Protein AF-A0A1F8MZX6-F1 (afdb_monomer_lite)

Foldseek 3Di:
DCVVVLVVLLVLLCVLVCPVVSCVLVVCLVVVLVVVLVVCVVVVHDPVVNVVVNVVSVVVSSVVSVVSNVDRDPPDDPDDPVVVVVVVVVVD

Sequence (92 aa):
MLLALEIGLTIGAWRRGWRGWALLPLGIGVSVGFLVGTIMAASGAPQGGILATGLILDLACIGALVGMVLKPRKAGESHYEQTGQVVASEVR

pLDDT: mean 75.19, std 12.13, range [46.16, 91.06]

Secondary structure (DSSP, 8-state):
--HHHHHHHHHHHIIIIIGGGGHHHHHHHHHHHHHHHHHHHHTT--HHHHHHHHHHHHHHHHHHHHHHHHS---S-SSSSHHHHHHHHHTT-

Structure (mmCIF, N/CA/C/O backbone):
data_AF-A0A1F8MZX6-F1
#
_entry.id   AF-A0A1F8MZX6-F1
#
loop_
_atom_site.group_PDB
_atom_site.id
_atom_site.type_symbol
_atom_site.label_atom_id
_atom_site.label_alt_id
_atom_site.label_comp_id
_atom_site.label_asym_id
_atom_site.label_entity_id
_atom_site.label_seq_id
_atom_site.pdbx_PDB_ins_code
_atom_site.Cartn_x
_atom_site.Cartn_y
_atom_site.Cartn_z
_atom_site.occupancy
_atom_site.B_iso_or_equiv
_atom_site.auth_seq_id
_atom_site.auth_comp_id
_atom_site.auth_asym_id
_atom_site.auth_atom_id
_atom_site.pdbx_PDB_model_num
ATOM 1 N N . MET A 1 1 ? 5.417 -6.400 -1.342 1.00 51.34 1 MET A N 1
ATOM 2 C CA . MET A 1 1 ? 5.818 -7.646 -0.617 1.00 51.34 1 MET A CA 1
ATOM 3 C C . MET A 1 1 ? 5.352 -7.628 0.842 1.00 51.34 1 MET A C 1
ATOM 5 O O . MET A 1 1 ? 5.466 -8.633 1.532 1.00 51.34 1 MET A O 1
ATOM 9 N N . LEU A 1 2 ? 4.743 -6.528 1.296 1.00 69.56 2 LEU A N 1
ATOM 10 C CA . LEU A 1 2 ? 4.221 -6.345 2.651 1.00 69.56 2 LEU A CA 1
ATOM 11 C C . LEU A 1 2 ? 2.691 -6.467 2.711 1.00 69.56 2 LEU A C 1
ATOM 13 O O . LEU A 1 2 ? 2.048 -5.896 3.585 1.00 69.56 2 LEU A O 1
ATOM 17 N N . LEU A 1 3 ? 2.108 -7.258 1.811 1.00 69.81 3 LEU A N 1
ATOM 18 C CA . LEU A 1 3 ? 0.657 -7.389 1.642 1.00 69.81 3 LEU A CA 1
ATOM 19 C C . LEU A 1 3 ? -0.054 -7.794 2.945 1.00 69.81 3 LEU A C 1
ATOM 21 O O . LEU A 1 3 ? -1.117 -7.279 3.270 1.00 69.81 3 LEU A O 1
ATOM 25 N N . ALA A 1 4 ? 0.562 -8.668 3.746 1.00 75.31 4 ALA A N 1
ATOM 26 C CA . ALA A 1 4 ? 0.028 -9.044 5.056 1.00 75.31 4 ALA A CA 1
ATOM 27 C C . ALA A 1 4 ? -0.027 -7.859 6.044 1.00 75.31 4 ALA A C 1
ATOM 29 O O . ALA A 1 4 ? -0.957 -7.758 6.846 1.00 75.31 4 ALA A O 1
ATOM 30 N N . LEU A 1 5 ? 0.952 -6.953 5.974 1.00 77.38 5 LEU A N 1
ATOM 31 C CA . LEU A 1 5 ? 1.047 -5.770 6.828 1.00 77.38 5 LEU A CA 1
ATOM 32 C C . LEU A 1 5 ? 0.046 -4.695 6.388 1.00 77.38 5 LEU A C 1
ATOM 34 O O . LEU A 1 5 ? -0.619 -4.105 7.239 1.00 77.38 5 LEU A O 1
ATOM 38 N N . GLU A 1 6 ? -0.134 -4.509 5.078 1.00 73.44 6 GLU A N 1
ATOM 39 C CA . GLU A 1 6 ? -1.204 -3.676 4.523 1.00 73.44 6 GLU A CA 1
ATOM 40 C C . GLU A 1 6 ? -2.577 -4.180 4.961 1.00 73.44 6 GLU A C 1
ATOM 42 O O . GLU A 1 6 ? -3.323 -3.410 5.551 1.00 73.44 6 GLU A O 1
ATOM 47 N N . ILE A 1 7 ? -2.882 -5.473 4.785 1.00 79.31 7 ILE A N 1
ATOM 48 C CA . ILE A 1 7 ? -4.165 -6.064 5.201 1.00 79.31 7 ILE A CA 1
ATOM 49 C C . ILE A 1 7 ? -4.398 -5.856 6.705 1.00 79.31 7 ILE A C 1
ATOM 51 O O . ILE A 1 7 ? -5.485 -5.441 7.114 1.00 79.31 7 ILE A O 1
ATOM 55 N N . GLY A 1 8 ? -3.377 -6.084 7.540 1.00 78.69 8 GLY A N 1
ATOM 56 C CA . GLY A 1 8 ? -3.455 -5.847 8.983 1.00 78.69 8 GLY A CA 1
ATOM 57 C C . GLY A 1 8 ? -3.748 -4.383 9.335 1.00 78.69 8 GLY A C 1
ATOM 58 O O . GLY A 1 8 ? -4.613 -4.104 10.170 1.00 78.69 8 GLY A O 1
ATOM 59 N N . LEU A 1 9 ? -3.084 -3.440 8.663 1.00 77.62 9 LEU A N 1
ATOM 60 C CA . LEU A 1 9 ? -3.325 -2.004 8.817 1.00 77.62 9 LEU A CA 1
ATOM 61 C C . LEU A 1 9 ? -4.700 -1.585 8.292 1.00 77.62 9 LEU A C 1
ATOM 63 O O . LEU A 1 9 ? -5.365 -0.777 8.939 1.00 77.62 9 LEU A O 1
ATOM 67 N N . THR A 1 10 ? -5.162 -2.142 7.172 1.00 77.81 10 THR A N 1
ATOM 68 C CA . THR A 1 10 ? -6.501 -1.891 6.630 1.00 77.81 10 THR A CA 1
ATOM 69 C C . THR A 1 10 ? -7.562 -2.348 7.625 1.00 77.81 10 THR A C 1
ATOM 71 O O . THR A 1 10 ? -8.485 -1.589 7.915 1.00 77.81 10 THR A O 1
ATOM 74 N N . ILE A 1 11 ? -7.405 -3.532 8.229 1.00 78.25 11 ILE A N 1
ATOM 75 C CA . ILE A 1 11 ? -8.294 -4.024 9.293 1.00 78.25 11 ILE A CA 1
ATOM 76 C C . ILE A 1 11 ? -8.224 -3.102 10.521 1.00 78.25 11 ILE A C 1
ATOM 78 O O . ILE A 1 11 ? -9.259 -2.748 11.089 1.00 78.25 11 ILE A O 1
ATOM 82 N N . GLY A 1 12 ? -7.028 -2.662 10.921 1.00 75.12 12 GLY A N 1
ATOM 83 C CA . GLY A 1 12 ? -6.840 -1.708 12.018 1.00 75.12 12 GLY A CA 1
ATOM 84 C C . GLY A 1 12 ? -7.541 -0.364 11.777 1.00 75.12 12 GLY A C 1
ATOM 85 O O . GLY A 1 12 ? -8.246 0.136 12.656 1.00 75.12 12 GLY A O 1
ATOM 86 N N . ALA A 1 13 ? -7.411 0.192 10.572 1.00 73.88 13 ALA A N 1
ATOM 87 C CA . ALA A 1 13 ? -8.078 1.421 10.145 1.00 73.88 13 ALA A CA 1
ATOM 88 C C . ALA A 1 13 ? -9.602 1.236 10.069 1.00 73.88 13 ALA A C 1
ATOM 90 O O . ALA A 1 13 ? -10.368 2.098 10.510 1.00 73.88 13 ALA A O 1
ATOM 91 N N . TRP A 1 14 ? -10.057 0.074 9.591 1.00 74.31 14 TRP A N 1
ATOM 92 C CA . TRP A 1 14 ? -11.470 -0.290 9.545 1.00 74.31 14 TRP A CA 1
ATOM 93 C C . TRP A 1 14 ? -12.086 -0.338 10.944 1.00 74.31 14 TRP A C 1
ATOM 95 O O . TRP A 1 14 ? -13.159 0.228 11.168 1.00 74.31 14 TRP A O 1
ATOM 105 N N . ARG A 1 15 ? -11.385 -0.949 11.910 1.00 74.25 15 ARG A N 1
ATOM 106 C CA . ARG A 1 15 ? -11.803 -0.993 13.321 1.00 74.25 15 ARG A CA 1
ATOM 107 C C . ARG A 1 15 ? -11.795 0.387 13.986 1.00 74.25 15 ARG A C 1
ATOM 109 O O . ARG A 1 15 ? -12.594 0.607 14.888 1.00 74.25 15 ARG A O 1
ATOM 116 N N . ARG A 1 16 ? -10.967 1.332 13.518 1.00 69.75 16 ARG A N 1
ATOM 117 C CA . ARG A 1 16 ? -10.966 2.748 13.951 1.00 69.75 16 ARG A CA 1
ATOM 118 C C . ARG A 1 16 ? -12.047 3.614 13.285 1.00 69.75 16 ARG A C 1
ATOM 120 O O . ARG A 1 16 ? -12.032 4.828 13.456 1.00 69.75 16 ARG A O 1
ATOM 127 N N . GLY A 1 17 ? -12.985 3.020 12.542 1.00 67.94 17 GLY A N 1
ATOM 128 C CA . GLY A 1 17 ? -14.150 3.726 11.995 1.00 67.94 17 GLY A CA 1
ATOM 129 C C . GLY A 1 17 ? -13.962 4.302 10.592 1.00 67.94 17 GLY A C 1
ATOM 130 O O . GLY A 1 17 ? -14.878 4.933 10.073 1.00 67.94 17 GLY A O 1
ATOM 131 N N . TRP A 1 18 ? -12.822 4.053 9.937 1.00 70.25 18 TRP A N 1
ATOM 132 C CA . TRP A 1 18 ? -12.573 4.549 8.580 1.00 70.25 18 TRP A CA 1
ATOM 133 C C . TRP A 1 18 ? -13.271 3.713 7.491 1.00 70.25 18 TRP A C 1
ATOM 135 O O . TRP A 1 18 ? -13.409 4.209 6.379 1.00 70.25 18 TRP A O 1
ATOM 145 N N . ARG A 1 19 ? -13.763 2.496 7.802 1.00 70.88 19 ARG A N 1
ATOM 146 C CA . ARG A 1 19 ? -14.528 1.570 6.924 1.00 70.88 19 ARG A CA 1
ATOM 147 C C . ARG A 1 19 ? -14.165 1.686 5.429 1.00 70.88 19 ARG A C 1
ATOM 149 O O . ARG A 1 19 ? -13.142 1.157 5.014 1.00 70.88 19 ARG A O 1
ATOM 156 N N . GLY A 1 20 ? -14.964 2.408 4.634 1.00 67.69 20 GLY A N 1
ATOM 157 C CA . GLY A 1 20 ? -14.764 2.566 3.185 1.00 67.69 20 GL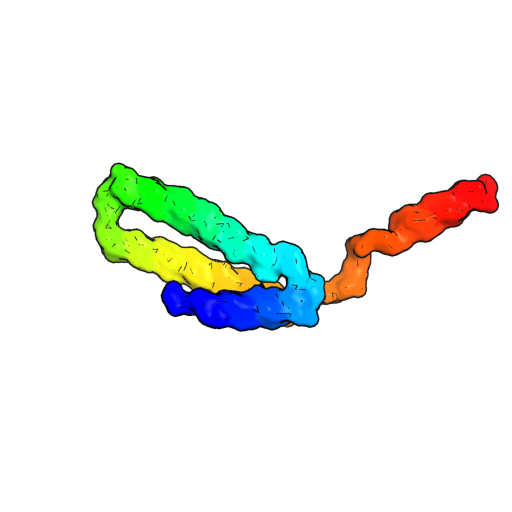Y A CA 1
ATOM 158 C C . GLY A 1 20 ? -13.567 3.435 2.778 1.00 67.69 20 GLY A C 1
ATOM 159 O O . GLY A 1 20 ? -12.990 3.225 1.720 1.00 67.69 20 GLY A O 1
ATOM 160 N N . TRP A 1 21 ? -13.128 4.364 3.630 1.00 70.38 21 TRP A N 1
ATOM 161 C CA . TRP A 1 21 ? -11.937 5.185 3.380 1.00 70.38 21 TRP A CA 1
ATOM 162 C C . TRP A 1 21 ? -10.630 4.401 3.551 1.00 70.38 21 TRP A C 1
ATOM 164 O O . TRP A 1 21 ? -9.615 4.799 2.992 1.00 70.38 21 TRP A O 1
ATOM 174 N N . ALA A 1 22 ? -10.642 3.272 4.268 1.00 71.31 22 ALA A N 1
ATOM 175 C CA . ALA A 1 22 ? -9.463 2.414 4.412 1.00 71.31 22 ALA A CA 1
ATOM 176 C C . ALA A 1 22 ? -9.146 1.615 3.131 1.00 71.31 22 ALA A C 1
ATOM 178 O O . ALA A 1 22 ? -8.000 1.230 2.918 1.00 71.31 22 ALA A O 1
ATOM 179 N N . LEU A 1 23 ? -10.139 1.401 2.257 1.00 75.62 23 LEU A N 1
ATOM 180 C CA . LEU A 1 23 ? -9.954 0.790 0.932 1.00 75.62 23 LEU A CA 1
ATOM 181 C C . LEU A 1 23 ? -9.332 1.748 -0.087 1.00 75.62 23 LEU A C 1
ATOM 183 O O . LEU A 1 23 ? -8.817 1.309 -1.109 1.00 75.62 23 LEU A O 1
ATOM 187 N N . LEU A 1 24 ? -9.392 3.050 0.179 1.00 80.56 24 LEU A N 1
ATOM 188 C CA . LEU A 1 24 ? -8.954 4.108 -0.723 1.00 80.56 24 LEU A CA 1
ATOM 189 C C . LEU A 1 24 ? -7.452 4.006 -1.070 1.00 80.56 24 LEU A C 1
ATOM 191 O O . LEU A 1 24 ? -7.139 3.973 -2.260 1.00 80.56 24 LEU A O 1
ATOM 195 N N . PRO A 1 25 ? -6.521 3.862 -0.101 1.00 78.75 25 PRO A N 1
ATOM 196 C CA . PRO A 1 25 ? -5.105 3.655 -0.413 1.00 78.75 25 PRO A CA 1
ATOM 197 C C . PRO A 1 25 ? -4.840 2.352 -1.181 1.00 78.75 25 PRO A C 1
ATOM 199 O O . PRO A 1 25 ? -4.057 2.373 -2.123 1.00 78.75 25 PRO A O 1
ATOM 202 N N . LEU A 1 26 ? -5.547 1.258 -0.873 1.00 80.94 26 LEU A N 1
ATOM 203 C CA . LEU A 1 26 ? -5.430 -0.003 -1.621 1.00 80.94 26 LEU A CA 1
ATOM 204 C C . LEU A 1 26 ? -5.915 0.137 -3.071 1.00 80.94 26 LEU A C 1
ATOM 206 O O . LEU A 1 26 ? -5.222 -0.266 -4.001 1.00 80.94 26 LEU A O 1
ATOM 210 N N . GLY A 1 27 ? -7.089 0.733 -3.282 1.00 82.12 27 GLY A N 1
ATOM 211 C CA . GLY A 1 27 ? -7.660 0.922 -4.616 1.00 82.12 27 GLY A CA 1
ATOM 212 C C . GLY A 1 27 ? -6.820 1.858 -5.487 1.00 82.12 27 GLY A C 1
ATOM 213 O O . GLY A 1 27 ? -6.576 1.560 -6.659 1.00 82.12 27 GLY A O 1
ATOM 214 N N . ILE A 1 28 ? -6.326 2.959 -4.908 1.00 84.56 28 ILE A N 1
ATOM 215 C CA . ILE A 1 28 ? -5.401 3.869 -5.593 1.00 84.56 28 ILE A CA 1
ATOM 216 C C . ILE A 1 28 ? -4.074 3.163 -5.865 1.00 84.56 28 ILE A C 1
ATOM 218 O O . ILE A 1 28 ? -3.593 3.219 -6.992 1.00 84.56 28 ILE A O 1
ATOM 222 N N . GLY A 1 29 ? -3.505 2.471 -4.877 1.00 83.06 29 GLY A N 1
ATOM 223 C CA . GLY A 1 29 ? -2.244 1.748 -5.019 1.00 83.06 29 GLY A CA 1
ATOM 224 C C . GLY A 1 29 ? -2.289 0.731 -6.156 1.00 83.06 29 GLY A C 1
ATOM 225 O O . GLY A 1 29 ? -1.425 0.743 -7.027 1.00 83.06 29 GLY A O 1
ATOM 226 N N . VAL A 1 30 ? -3.344 -0.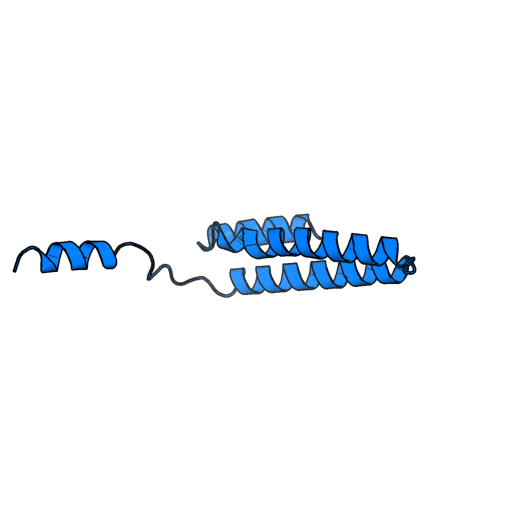082 -6.229 1.00 85.12 30 VAL A N 1
ATOM 227 C CA . VAL A 1 30 ? -3.517 -1.059 -7.316 1.00 85.12 30 VAL A CA 1
ATOM 228 C C . VAL A 1 30 ? -3.658 -0.367 -8.673 1.00 85.12 30 VAL A C 1
ATOM 230 O O . VAL A 1 30 ? -2.980 -0.748 -9.624 1.00 85.12 30 VAL A O 1
ATOM 233 N N . SER A 1 31 ? -4.492 0.671 -8.768 1.00 87.38 31 SER A N 1
ATOM 234 C CA . SER A 1 31 ? -4.739 1.375 -10.036 1.00 87.38 31 SER A CA 1
ATOM 235 C C . SER A 1 31 ? -3.485 2.088 -10.551 1.00 87.38 31 SER A C 1
ATOM 237 O O . SER A 1 31 ? -3.121 1.957 -11.719 1.00 87.38 31 SER A O 1
ATOM 239 N N . VAL A 1 32 ? -2.791 2.815 -9.672 1.00 86.50 32 VAL A N 1
ATOM 240 C CA . VAL A 1 32 ? -1.551 3.532 -9.998 1.00 86.50 32 VAL A CA 1
ATOM 241 C C . VAL A 1 32 ? -0.424 2.546 -10.283 1.00 86.50 32 VAL A C 1
ATOM 243 O O . VAL A 1 32 ? 0.282 2.711 -11.273 1.00 86.50 32 VAL A O 1
ATOM 246 N N . GLY A 1 33 ? -0.275 1.495 -9.475 1.00 86.75 33 GLY A N 1
ATOM 247 C CA . GLY A 1 33 ? 0.720 0.448 -9.692 1.00 86.75 33 GLY A CA 1
ATOM 248 C C . GLY A 1 33 ? 0.532 -0.264 -11.031 1.00 86.75 33 GLY A C 1
ATOM 249 O O . GLY A 1 33 ? 1.508 -0.492 -11.743 1.00 86.75 33 GLY A O 1
ATOM 250 N N . PHE A 1 34 ? -0.714 -0.540 -11.424 1.00 87.88 34 PHE A N 1
ATOM 251 C CA . PHE A 1 34 ? -1.033 -1.109 -12.734 1.00 87.88 34 PHE A CA 1
ATOM 252 C C . PHE A 1 34 ? -0.677 -0.153 -13.883 1.00 87.88 34 PHE A C 1
ATOM 254 O O . PHE A 1 34 ? -0.039 -0.558 -14.858 1.00 87.88 34 PHE A O 1
ATOM 261 N N . LEU A 1 35 ? -1.028 1.132 -13.766 1.00 91.06 35 LEU A N 1
ATOM 262 C CA . LEU A 1 35 ? -0.722 2.133 -14.792 1.00 91.06 35 LEU A CA 1
ATOM 263 C C . LEU A 1 35 ? 0.794 2.352 -14.942 1.00 91.06 35 LEU A C 1
ATOM 265 O O . LEU A 1 35 ? 1.331 2.345 -16.043 1.00 91.06 35 LEU A O 1
ATOM 269 N N . VAL A 1 36 ? 1.510 2.491 -13.827 1.00 86.94 36 VAL A N 1
ATOM 270 C CA . VAL A 1 36 ? 2.970 2.656 -13.825 1.00 86.94 36 VAL A CA 1
ATOM 271 C C . VAL A 1 36 ? 3.656 1.398 -14.353 1.00 86.94 36 VAL A C 1
ATOM 273 O O . VAL A 1 36 ? 4.571 1.502 -15.167 1.00 86.94 36 VAL A O 1
ATOM 276 N N . GLY A 1 37 ? 3.194 0.213 -13.948 1.00 86.88 37 GLY A N 1
ATOM 277 C CA . GLY A 1 37 ? 3.729 -1.061 -14.423 1.00 86.88 37 GLY A CA 1
ATOM 278 C C . GLY A 1 37 ? 3.572 -1.239 -15.933 1.00 86.88 37 GLY A C 1
ATOM 279 O O . GLY A 1 37 ? 4.523 -1.638 -16.600 1.00 86.88 37 GLY A O 1
ATOM 280 N N . THR A 1 38 ? 2.412 -0.884 -16.492 1.00 88.19 38 THR A N 1
ATOM 281 C CA . THR A 1 38 ? 2.172 -0.950 -17.945 1.00 88.19 38 THR A CA 1
ATOM 282 C C . THR A 1 38 ? 3.031 0.050 -18.723 1.00 88.19 38 THR A C 1
ATOM 284 O O . THR A 1 38 ? 3.614 -0.323 -19.739 1.00 88.19 38 THR A O 1
ATOM 287 N N . ILE A 1 39 ? 3.195 1.279 -18.223 1.00 89.62 39 ILE A N 1
ATOM 288 C CA . ILE A 1 39 ? 4.079 2.288 -18.831 1.00 89.62 39 ILE A CA 1
ATOM 289 C C . ILE A 1 39 ? 5.544 1.832 -18.797 1.00 89.62 39 ILE A C 1
ATOM 291 O O . ILE A 1 39 ? 6.237 1.921 -19.807 1.00 89.62 39 ILE A O 1
ATOM 295 N N . MET A 1 40 ? 6.014 1.320 -17.657 1.00 87.19 40 MET A N 1
ATOM 296 C CA . MET A 1 40 ? 7.384 0.817 -17.495 1.00 87.19 40 MET A CA 1
ATOM 297 C C . MET A 1 40 ? 7.660 -0.404 -18.382 1.00 87.19 40 MET A C 1
ATOM 299 O O . MET A 1 40 ? 8.743 -0.522 -18.954 1.00 87.19 40 MET A O 1
ATOM 303 N N . ALA A 1 41 ? 6.680 -1.301 -18.523 1.00 85.62 41 ALA A N 1
ATOM 304 C CA . ALA A 1 41 ? 6.780 -2.445 -19.423 1.00 85.62 41 ALA A CA 1
ATOM 305 C C . ALA A 1 41 ? 6.859 -1.998 -20.892 1.00 85.62 41 ALA A C 1
ATOM 307 O O . ALA A 1 41 ? 7.682 -2.514 -21.644 1.00 85.62 41 ALA A O 1
ATOM 308 N N . ALA A 1 42 ? 6.054 -1.007 -21.290 1.00 89.12 42 ALA A N 1
ATOM 309 C CA . ALA A 1 42 ? 6.058 -0.463 -22.646 1.00 89.12 42 ALA A CA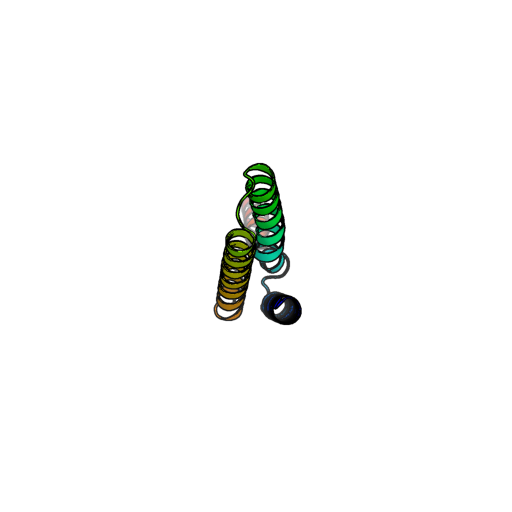 1
ATOM 310 C C . ALA A 1 42 ? 7.330 0.339 -22.976 1.00 89.12 42 ALA A C 1
ATOM 312 O O . ALA A 1 42 ? 7.760 0.352 -24.127 1.00 89.12 42 ALA A O 1
ATOM 313 N N . SER A 1 43 ? 7.953 0.990 -21.988 1.00 88.44 43 SER A N 1
ATOM 314 C CA . SER A 1 43 ? 9.183 1.770 -22.181 1.00 88.44 43 SER A CA 1
ATOM 315 C C . SER A 1 43 ? 10.467 0.934 -22.179 1.00 88.44 43 SER A C 1
ATOM 317 O O . SER A 1 43 ? 11.546 1.484 -22.395 1.00 88.44 43 SER A O 1
ATOM 319 N N . GLY A 1 44 ? 10.376 -0.379 -21.932 1.00 87.88 44 GLY A N 1
ATOM 320 C CA . GLY A 1 44 ? 11.544 -1.254 -21.809 1.00 87.88 44 GLY A CA 1
ATOM 321 C C . GLY A 1 44 ? 12.399 -0.932 -20.581 1.00 87.88 44 GLY A C 1
ATOM 322 O O . GLY A 1 44 ? 13.615 -1.128 -20.607 1.00 87.88 44 GLY A O 1
ATOM 323 N N . ALA A 1 45 ? 11.784 -0.396 -19.520 1.00 83.62 45 ALA A N 1
ATOM 324 C CA . ALA A 1 45 ? 12.498 0.004 -18.318 1.00 83.62 45 ALA A CA 1
ATOM 325 C C . ALA A 1 45 ? 13.298 -1.174 -17.726 1.00 83.62 45 ALA A C 1
ATOM 327 O O . ALA A 1 45 ? 12.801 -2.304 -17.673 1.00 83.62 45 ALA A O 1
ATOM 328 N N . PRO A 1 46 ? 14.528 -0.930 -17.235 1.00 85.56 46 PRO A N 1
ATOM 329 C CA . PRO A 1 46 ? 15.324 -1.974 -16.615 1.00 85.56 46 PRO A CA 1
ATOM 330 C C . PRO A 1 46 ? 14.595 -2.530 -15.390 1.00 85.56 46 PRO A C 1
ATOM 332 O O . PRO A 1 46 ? 13.985 -1.788 -14.617 1.00 85.56 46 PRO A O 1
ATOM 335 N N . GLN A 1 47 ? 14.709 -3.840 -15.176 1.00 81.44 47 GLN A N 1
ATOM 336 C CA . GLN A 1 47 ? 13.981 -4.562 -14.129 1.00 81.44 47 GLN A CA 1
ATOM 337 C C . GLN A 1 47 ? 14.191 -3.972 -12.722 1.00 81.44 47 GLN A C 1
ATOM 339 O O . GLN A 1 47 ? 13.270 -3.968 -11.905 1.00 81.44 47 GLN A O 1
ATOM 344 N N . GLY A 1 48 ? 15.366 -3.389 -12.455 1.00 84.56 48 GLY A N 1
ATOM 345 C CA . GLY A 1 48 ? 15.640 -2.671 -11.206 1.00 84.56 48 GLY A CA 1
ATOM 346 C C . GLY A 1 48 ? 14.760 -1.431 -10.994 1.00 84.56 48 GLY A C 1
ATOM 347 O O . GLY A 1 48 ? 14.333 -1.174 -9.871 1.00 84.56 48 GLY A O 1
ATOM 348 N N . GLY A 1 49 ? 14.420 -0.702 -12.061 1.00 82.12 49 GLY A N 1
ATOM 349 C CA . GLY A 1 49 ? 13.525 0.457 -12.001 1.00 82.12 49 GLY A CA 1
ATOM 350 C C . GLY A 1 49 ? 12.089 0.070 -11.647 1.00 82.12 49 GLY A C 1
ATOM 351 O O . GLY A 1 49 ? 11.458 0.753 -10.841 1.00 82.12 49 GLY A O 1
ATOM 352 N N . ILE A 1 50 ? 11.615 -1.066 -12.170 1.00 82.38 50 ILE A N 1
ATOM 353 C CA . ILE A 1 50 ? 10.282 -1.630 -11.895 1.00 82.38 50 ILE A CA 1
ATOM 354 C C . ILE A 1 50 ? 10.161 -2.037 -10.419 1.00 82.38 50 ILE A C 1
ATOM 356 O O . ILE A 1 50 ? 9.174 -1.727 -9.751 1.00 82.38 50 ILE A O 1
ATOM 360 N N . LEU A 1 51 ? 11.192 -2.697 -9.882 1.00 84.00 51 LEU A N 1
ATOM 361 C CA . LEU A 1 51 ? 11.229 -3.092 -8.472 1.00 84.00 51 LEU A CA 1
ATOM 362 C C . LEU A 1 51 ? 11.285 -1.877 -7.536 1.00 84.00 51 LEU A C 1
ATOM 364 O O . LEU A 1 51 ? 10.582 -1.849 -6.526 1.00 84.00 51 LEU A O 1
ATOM 368 N N . ALA A 1 52 ? 12.077 -0.857 -7.882 1.00 85.62 52 ALA A N 1
ATOM 369 C CA . ALA A 1 52 ? 12.180 0.370 -7.097 1.00 85.62 52 ALA A CA 1
ATOM 370 C C . ALA A 1 52 ? 10.854 1.149 -7.055 1.00 85.62 52 ALA A C 1
ATOM 372 O O . ALA A 1 52 ? 10.435 1.584 -5.983 1.00 85.62 52 ALA A O 1
ATOM 373 N N . THR A 1 53 ? 10.156 1.279 -8.191 1.00 84.25 53 THR A N 1
ATOM 374 C CA . THR A 1 53 ? 8.835 1.935 -8.228 1.00 84.25 53 THR A CA 1
ATOM 375 C C . THR A 1 53 ? 7.797 1.167 -7.417 1.00 84.25 53 THR A C 1
ATOM 377 O O . THR A 1 53 ? 7.046 1.787 -6.666 1.00 84.25 53 THR A O 1
ATOM 380 N N . GLY A 1 54 ? 7.790 -0.167 -7.499 1.00 83.31 54 GLY A N 1
ATOM 381 C CA . GLY A 1 54 ? 6.915 -1.003 -6.675 1.00 83.31 54 GLY A CA 1
ATOM 382 C C . GLY A 1 54 ? 7.144 -0.809 -5.172 1.00 83.31 54 GLY A C 1
ATOM 383 O O . GLY A 1 54 ? 6.184 -0.676 -4.420 1.00 83.31 54 GLY A O 1
ATOM 384 N N . LEU A 1 55 ? 8.405 -0.722 -4.735 1.00 86.25 55 LEU A N 1
ATOM 385 C CA . LEU A 1 55 ? 8.768 -0.473 -3.333 1.00 86.25 55 LEU A CA 1
ATOM 386 C C . LEU A 1 55 ? 8.317 0.903 -2.833 1.00 86.25 55 LEU A C 1
ATOM 388 O O . LEU A 1 55 ? 7.790 1.006 -1.728 1.00 86.25 55 LEU A O 1
ATOM 392 N N . ILE A 1 56 ? 8.504 1.951 -3.640 1.00 88.19 56 ILE A N 1
ATOM 393 C CA . ILE A 1 56 ? 8.053 3.312 -3.309 1.00 88.19 56 ILE A CA 1
ATOM 394 C C . ILE A 1 56 ? 6.531 3.341 -3.144 1.00 88.19 56 ILE A C 1
ATOM 396 O O . ILE A 1 56 ? 6.019 3.969 -2.218 1.00 88.19 56 ILE A O 1
ATOM 400 N N . LEU A 1 57 ? 5.815 2.640 -4.024 1.00 85.62 57 LEU A N 1
ATOM 401 C CA . LEU A 1 57 ? 4.362 2.568 -3.993 1.00 85.62 57 LEU A CA 1
ATOM 402 C C . LEU A 1 57 ? 3.848 1.810 -2.753 1.00 85.62 57 LEU A C 1
ATOM 404 O O . LEU A 1 57 ? 2.931 2.293 -2.092 1.00 85.62 57 LEU A O 1
ATOM 408 N N . ASP A 1 58 ? 4.494 0.694 -2.388 1.00 85.25 58 ASP A N 1
ATOM 409 C CA . ASP A 1 58 ? 4.224 -0.082 -1.160 1.00 85.25 58 ASP A CA 1
ATOM 410 C C . ASP A 1 58 ? 4.445 0.805 0.092 1.00 85.25 58 ASP A C 1
ATOM 412 O O . ASP A 1 58 ? 3.572 0.945 0.948 1.00 85.25 58 ASP A O 1
ATOM 416 N N . LEU A 1 59 ? 5.576 1.523 0.159 1.00 87.50 59 LEU A N 1
ATOM 417 C CA . LEU A 1 59 ? 5.896 2.467 1.243 1.00 87.50 59 LEU A CA 1
ATOM 418 C C . LEU A 1 59 ? 4.884 3.614 1.364 1.00 87.50 59 LEU A C 1
ATOM 420 O O . LEU A 1 59 ? 4.485 3.967 2.476 1.00 87.50 59 LEU A O 1
ATOM 424 N N . ALA A 1 60 ? 4.460 4.192 0.239 1.00 86.69 60 ALA A N 1
ATOM 425 C CA . ALA A 1 60 ? 3.457 5.251 0.224 1.00 86.69 60 ALA A CA 1
ATOM 426 C C . ALA A 1 60 ? 2.096 4.748 0.734 1.00 86.69 60 ALA A C 1
ATOM 428 O O . ALA A 1 60 ? 1.442 5.429 1.529 1.00 86.69 60 ALA A O 1
ATOM 429 N N . CYS A 1 61 ? 1.696 3.539 0.328 1.00 83.94 61 CYS A N 1
ATOM 430 C CA . CYS A 1 61 ? 0.451 2.905 0.756 1.00 83.94 61 CYS A CA 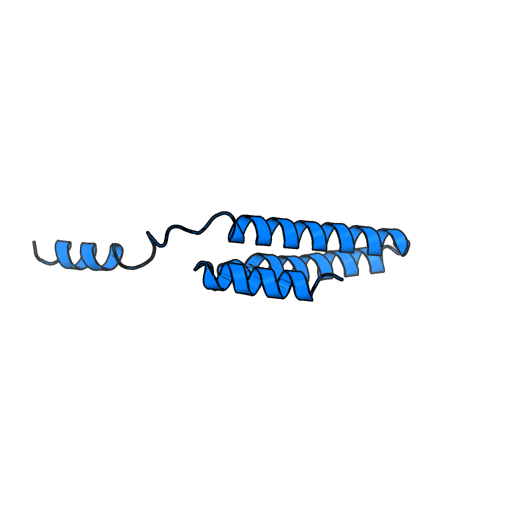1
ATOM 431 C C . CYS A 1 61 ? 0.462 2.608 2.264 1.00 83.94 61 CYS A C 1
ATOM 433 O O . CYS A 1 61 ? -0.452 3.009 2.993 1.00 83.94 61 CYS A O 1
ATOM 435 N N . ILE A 1 62 ? 1.552 2.013 2.762 1.00 85.88 62 ILE A N 1
ATOM 436 C CA . ILE A 1 62 ? 1.760 1.755 4.191 1.00 85.88 62 ILE A CA 1
ATOM 437 C C . ILE A 1 62 ? 1.750 3.064 4.983 1.00 85.88 62 ILE A C 1
ATOM 439 O O . ILE A 1 62 ? 1.065 3.150 5.999 1.00 85.88 62 ILE A O 1
ATOM 443 N N . GLY A 1 63 ? 2.455 4.101 4.525 1.00 86.06 63 GLY A N 1
ATOM 444 C CA . GLY A 1 63 ? 2.487 5.404 5.193 1.00 86.06 63 GLY A CA 1
ATOM 445 C C . GLY A 1 63 ? 1.098 6.037 5.318 1.00 86.06 63 GLY A C 1
ATOM 446 O O . GLY A 1 6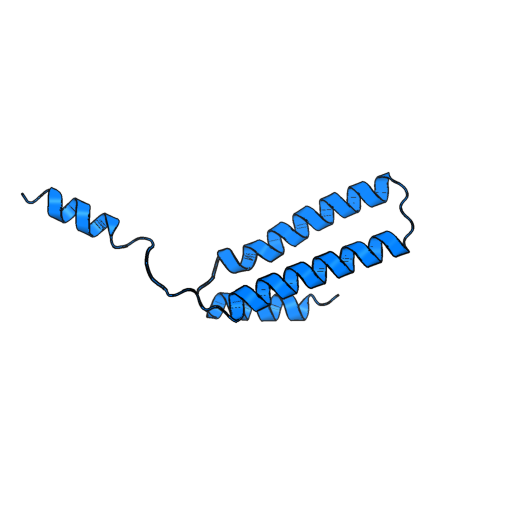3 ? 0.724 6.510 6.396 1.00 86.06 63 GLY A O 1
ATOM 447 N N . ALA A 1 64 ? 0.299 5.984 4.249 1.00 82.94 64 ALA A N 1
ATOM 448 C CA . ALA A 1 64 ? -1.077 6.472 4.256 1.00 82.94 64 ALA A CA 1
ATOM 449 C C . ALA A 1 64 ? -1.962 5.684 5.238 1.00 82.94 64 ALA A C 1
ATOM 451 O O . ALA A 1 64 ? -2.683 6.284 6.041 1.00 82.94 64 ALA A O 1
ATOM 452 N N . LEU A 1 65 ? -1.868 4.351 5.225 1.00 80.56 65 LEU A N 1
ATOM 453 C CA . LEU A 1 65 ? -2.598 3.482 6.146 1.00 80.56 65 LEU A CA 1
ATOM 454 C C . LEU A 1 65 ? -2.184 3.713 7.604 1.00 80.56 65 LEU A C 1
ATOM 456 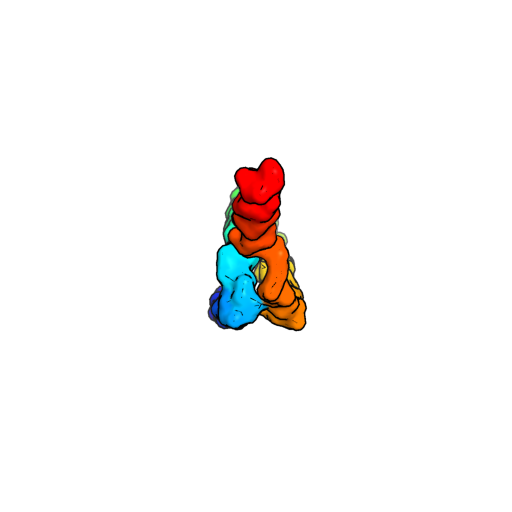O O . LEU A 1 65 ? -3.048 3.829 8.471 1.00 80.56 65 LEU A O 1
ATOM 460 N N . VAL A 1 66 ? -0.887 3.849 7.887 1.00 84.50 66 VAL A N 1
ATOM 461 C CA . VAL A 1 66 ? -0.375 4.185 9.224 1.00 84.50 66 VAL A CA 1
ATOM 462 C C . VAL A 1 66 ? -0.925 5.535 9.680 1.00 84.50 66 VAL A C 1
ATOM 464 O O . VAL A 1 66 ? -1.403 5.637 10.808 1.00 84.50 66 VAL A O 1
ATOM 467 N N . GLY A 1 67 ? -0.941 6.554 8.817 1.00 82.06 67 GLY A N 1
ATOM 468 C CA . GLY A 1 67 ? -1.526 7.860 9.131 1.00 82.06 67 GLY A CA 1
ATOM 469 C C . GLY A 1 67 ? -3.022 7.785 9.458 1.00 82.06 67 GLY A C 1
ATOM 470 O O . GLY A 1 67 ? -3.465 8.362 10.453 1.00 82.06 67 GLY A O 1
ATOM 471 N N . MET A 1 68 ? -3.792 7.026 8.671 1.00 75.75 68 MET A N 1
ATOM 472 C CA . MET A 1 68 ? -5.219 6.775 8.922 1.00 75.75 68 MET A CA 1
ATOM 473 C C . MET A 1 68 ? -5.462 5.984 10.206 1.00 75.75 68 MET A C 1
ATOM 475 O O . MET A 1 68 ? -6.435 6.236 10.916 1.00 75.75 68 MET A O 1
ATOM 479 N N . VAL A 1 69 ? -4.583 5.032 10.526 1.00 76.88 69 VAL A N 1
ATOM 480 C CA . VAL A 1 69 ? -4.630 4.338 11.808 1.00 76.88 69 VAL A CA 1
ATOM 481 C C . VAL A 1 69 ? -4.367 5.360 12.904 1.00 76.88 69 VAL A C 1
ATOM 483 O O . VAL A 1 69 ? -5.274 5.624 13.686 1.00 76.88 69 VAL A O 1
ATOM 486 N N . LEU A 1 70 ? -3.186 5.981 12.949 1.00 82.56 70 LEU A N 1
ATOM 487 C CA . LEU A 1 70 ? -2.738 6.878 14.023 1.00 82.56 70 LEU A CA 1
ATOM 488 C C . LEU A 1 70 ? -3.677 8.057 14.282 1.00 82.56 70 LEU A C 1
ATOM 490 O O . LEU A 1 70 ? -3.830 8.446 15.438 1.00 82.56 70 LEU A O 1
ATOM 494 N N . LYS A 1 71 ? -4.334 8.586 13.248 1.00 77.94 71 LYS A N 1
ATOM 495 C CA . LYS A 1 71 ? -5.336 9.642 13.371 1.00 77.94 71 LYS A CA 1
ATOM 496 C C . LYS A 1 71 ? -6.736 9.017 13.371 1.00 77.94 71 LYS A C 1
ATOM 498 O O . LYS A 1 71 ? -7.325 8.856 12.308 1.00 77.94 71 LYS A O 1
ATOM 503 N N . PRO A 1 72 ? -7.318 8.652 14.527 1.00 61.88 72 PRO A N 1
ATOM 504 C CA . PRO A 1 72 ? -8.703 8.203 14.559 1.00 61.88 72 PRO A CA 1
ATOM 505 C C . PRO A 1 72 ? -9.604 9.322 14.030 1.00 61.88 72 PRO A C 1
ATOM 507 O O . PRO A 1 72 ? -9.513 10.474 14.465 1.00 61.88 72 PRO A O 1
ATOM 510 N N . ARG A 1 73 ? -10.471 8.996 13.069 1.00 61.09 73 ARG A N 1
ATOM 511 C CA . ARG A 1 73 ? -11.502 9.924 12.615 1.00 61.09 73 ARG A CA 1
ATOM 512 C C . ARG A 1 73 ? -12.447 10.110 13.797 1.00 61.09 73 ARG A C 1
ATOM 514 O O . ARG A 1 73 ? -13.021 9.133 14.274 1.00 61.09 73 ARG A O 1
ATOM 521 N N . LYS A 1 74 ? -12.581 11.341 14.301 1.00 57.56 74 LYS A N 1
ATOM 522 C CA . LYS A 1 74 ? -13.685 11.674 15.207 1.00 57.56 74 LYS A CA 1
ATOM 523 C C . LYS A 1 74 ? -14.960 11.299 14.455 1.00 57.56 74 LYS A C 1
ATOM 525 O O . LYS A 1 74 ? -15.218 11.843 13.386 1.00 57.56 74 LYS A O 1
ATOM 530 N N . ALA A 1 75 ? -15.676 10.295 14.947 1.00 50.81 75 ALA A N 1
ATOM 531 C CA . ALA A 1 75 ? -16.990 9.954 14.438 1.00 50.81 75 ALA A CA 1
ATOM 532 C C . ALA A 1 75 ? -17.903 11.149 14.731 1.00 50.81 75 ALA A C 1
ATOM 534 O O . ALA A 1 75 ? -18.356 11.333 15.854 1.00 50.81 75 ALA A O 1
ATOM 535 N N . GLY A 1 76 ? -18.082 12.011 13.744 1.00 53.69 76 GLY A N 1
ATOM 536 C CA . GLY A 1 76 ? -18.910 13.200 13.832 1.00 53.69 76 GLY A CA 1
ATOM 537 C C . GLY A 1 76 ? -19.007 13.813 12.446 1.00 53.69 76 GLY A C 1
ATOM 538 O O . GLY A 1 76 ? -18.022 13.811 11.716 1.00 53.69 76 GLY A O 1
ATOM 539 N N . GLU A 1 77 ? -20.192 14.297 12.094 1.00 52.16 77 GLU A N 1
ATOM 540 C CA . GLU A 1 77 ? -20.450 15.129 10.908 1.00 52.16 77 GLU A CA 1
ATOM 541 C C . GLU A 1 77 ? -20.562 14.412 9.560 1.00 52.16 77 GLU A C 1
ATOM 543 O O . GLU A 1 77 ? -20.071 14.869 8.533 1.00 52.16 77 GLU A O 1
ATOM 548 N N . SER A 1 78 ? -21.296 13.306 9.513 1.00 52.38 78 SER A N 1
ATOM 549 C CA . SER A 1 78 ? -21.976 12.955 8.268 1.00 52.38 78 SER A CA 1
ATOM 550 C C . SER A 1 78 ? -23.215 12.138 8.596 1.00 52.38 78 SER A C 1
ATOM 552 O O . SER A 1 78 ? -23.093 10.993 9.024 1.00 52.38 78 SER A O 1
ATOM 554 N N . HIS A 1 79 ? -24.387 12.722 8.334 1.00 46.16 79 HIS A N 1
ATOM 555 C CA . HIS A 1 79 ? -25.664 12.048 8.050 1.00 46.16 79 HIS A CA 1
ATOM 556 C C . HIS A 1 79 ? -26.824 12.084 9.075 1.00 46.16 79 HIS A C 1
ATOM 558 O O . HIS A 1 79 ? -27.892 11.586 8.732 1.00 46.16 79 HIS A O 1
ATOM 564 N N . TYR A 1 80 ? -26.711 12.716 10.254 1.00 52.59 80 TYR A N 1
ATOM 565 C CA . TYR A 1 80 ? -27.884 12.917 11.147 1.00 52.59 80 TYR A CA 1
ATOM 566 C C . TYR A 1 80 ? -28.332 14.379 11.318 1.00 52.59 80 TYR A C 1
ATOM 568 O O . TYR A 1 80 ? -29.501 14.625 11.603 1.00 52.59 80 TYR A O 1
ATOM 576 N N . GLU A 1 81 ? -27.460 15.361 11.089 1.00 48.81 81 GLU A N 1
ATOM 577 C CA . GLU A 1 81 ? -27.798 16.772 11.345 1.00 48.81 81 GLU A CA 1
ATOM 578 C C . GLU A 1 81 ? -28.701 17.382 10.260 1.00 48.81 81 GLU A C 1
ATOM 580 O O . GLU A 1 81 ? -29.565 18.208 10.545 1.00 48.81 81 GLU A O 1
ATOM 585 N N . GLN A 1 82 ? -28.590 16.891 9.023 1.00 53.62 82 GLN A N 1
ATOM 586 C CA . GLN A 1 82 ? -29.376 17.401 7.899 1.00 53.62 82 GLN A CA 1
ATOM 587 C C . GLN A 1 82 ? -30.849 16.959 7.963 1.00 53.62 82 GLN A C 1
ATOM 589 O O . GLN A 1 82 ? -31.731 17.686 7.520 1.00 53.62 82 GLN A O 1
ATOM 594 N N . THR A 1 83 ? -31.149 15.806 8.568 1.00 55.97 83 THR A N 1
ATOM 595 C CA . THR A 1 83 ? -32.534 15.327 8.726 1.00 55.97 83 THR A CA 1
ATOM 596 C C . THR A 1 83 ? -33.249 16.025 9.887 1.00 55.97 83 THR A C 1
ATOM 598 O O . THR A 1 83 ? -34.438 16.307 9.786 1.00 55.97 83 THR A O 1
ATOM 601 N N . GLY A 1 84 ? -32.533 16.377 10.963 1.00 54.81 84 GLY A N 1
ATOM 602 C CA . GLY A 1 84 ? -33.108 17.120 12.094 1.00 54.81 84 GLY A CA 1
ATOM 603 C C . GLY A 1 84 ? -33.470 18.570 11.756 1.00 54.81 84 GLY A C 1
ATOM 604 O O . GLY A 1 84 ? -34.459 19.093 12.264 1.00 54.81 84 GLY A O 1
ATOM 605 N N . GLN A 1 85 ? -32.711 19.209 10.860 1.00 56.59 85 GLN A N 1
ATOM 606 C CA . GLN A 1 85 ? -32.973 20.588 10.438 1.00 56.59 85 GLN A CA 1
ATOM 607 C C . GLN A 1 85 ? -34.191 20.723 9.517 1.00 56.59 85 GLN A C 1
ATOM 609 O O . GLN A 1 85 ? -34.959 21.666 9.688 1.00 56.59 85 GLN A O 1
ATOM 614 N N . VAL A 1 86 ? -34.406 19.779 8.593 1.00 60.19 86 VAL A N 1
ATOM 615 C CA . VAL A 1 86 ? -35.566 19.807 7.679 1.00 60.19 86 VAL A CA 1
ATOM 616 C C . VAL A 1 86 ? -36.874 19.638 8.457 1.00 60.19 86 VAL A C 1
ATOM 618 O O . VAL A 1 86 ? -37.817 20.400 8.255 1.00 60.19 86 VAL A O 1
ATOM 621 N N . VAL A 1 87 ? -36.899 18.720 9.428 1.00 62.09 87 VAL A N 1
ATOM 622 C CA . VAL A 1 87 ? -38.078 18.495 10.281 1.00 62.09 87 VAL A CA 1
ATOM 623 C C . VAL A 1 87 ? -38.352 19.698 11.193 1.00 62.09 87 VAL A C 1
ATOM 625 O O . VAL A 1 87 ? -39.505 20.032 11.434 1.00 62.09 87 VAL A O 1
ATOM 628 N N . ALA A 1 88 ? -37.320 20.401 11.670 1.00 60.06 88 ALA A N 1
ATOM 629 C CA . ALA A 1 88 ? -37.501 21.598 12.496 1.00 60.06 88 ALA A CA 1
ATOM 630 C C . ALA A 1 88 ? -37.991 22.827 11.703 1.00 60.06 88 ALA A C 1
ATOM 632 O O . ALA A 1 88 ? -38.624 23.709 12.286 1.00 60.06 88 ALA A O 1
ATOM 633 N N . SER A 1 89 ? -37.709 22.902 10.397 1.00 61.97 89 SER A N 1
ATOM 634 C CA . SER A 1 89 ? -38.184 23.988 9.529 1.00 61.97 89 SER A CA 1
ATOM 635 C C . SER A 1 89 ? -39.604 23.792 8.996 1.00 61.97 89 SER A C 1
ATOM 637 O O . SER A 1 89 ? -40.253 24.784 8.696 1.00 61.97 89 SER A O 1
ATOM 639 N N . GLU A 1 90 ? -40.105 22.555 8.905 1.00 60.44 90 GLU A N 1
ATOM 640 C CA . GLU A 1 90 ? -41.488 22.284 8.462 1.00 60.44 90 GLU A CA 1
ATOM 641 C C . GLU A 1 90 ? -42.543 22.468 9.568 1.00 60.44 90 GLU A C 1
ATOM 643 O O . GLU A 1 90 ? -43.738 22.456 9.290 1.00 60.44 90 GLU A O 1
ATOM 648 N N . VAL A 1 91 ? -42.120 22.655 10.822 1.00 68.88 91 VAL A N 1
ATOM 649 C CA . VAL A 1 91 ? -43.014 22.794 11.990 1.00 68.88 91 VAL A CA 1
ATOM 650 C C . VAL A 1 91 ? -43.169 24.267 12.434 1.00 68.88 91 VAL A C 1
ATOM 652 O O . VAL A 1 91 ? -43.709 24.532 13.506 1.00 68.88 91 VAL A O 1
ATOM 655 N N . ARG A 1 92 ? -42.708 25.246 11.638 1.00 55.88 92 ARG A N 1
ATOM 656 C CA . ARG A 1 92 ? -42.853 26.690 11.927 1.00 55.88 92 ARG A CA 1
ATOM 657 C C . ARG A 1 92 ? -43.861 27.396 11.036 1.00 55.88 92 ARG A C 1
ATOM 659 O O . ARG A 1 92 ? -43.884 27.100 9.825 1.00 55.88 92 ARG A O 1
#

Radius of gyration: 19.7 Å; chains: 1; bounding box: 59×36×38 Å